Protein AF-A0A7V6WG99-F1 (afdb_monomer)

Foldseek 3Di:
DVLVVLLQVLLCVLPVDGDDDDDDPDDDPCCCCVVPVVHDDDDDAFDDPVLVPDPPRDTDPVRRVSSVSSVVSSVCVVVVVD

Mean predicted aligned error: 3.23 Å

Nearest PDB structures (foldseek):
  4q7a-assembly1_A  TM=8.985E-01  e=1.735E-01  Sphaerobacter thermophilus DSM 20745
  3pfo-assembly1_B  TM=9.042E-01  e=3.707E-01  Rhodopseudomonas palustris CGA009

Structure (mmCIF, N/CA/C/O backbone):
data_AF-A0A7V6WG99-F1
#
_entry.id   AF-A0A7V6WG99-F1
#
loop_
_atom_site.group_PDB
_atom_site.id
_atom_site.type_symbol
_atom_site.label_atom_id
_atom_site.label_alt_id
_atom_site.label_comp_id
_atom_site.label_asym_id
_atom_site.label_entity_id
_atom_site.label_seq_id
_atom_site.pdbx_PDB_ins_code
_atom_site.Cartn_x
_atom_site.Cartn_y
_atom_site.Cartn_z
_atom_site.occupancy
_atom_site.B_iso_or_equiv
_atom_site.auth_seq_id
_atom_site.auth_comp_id
_atom_site.auth_asym_id
_atom_site.auth_atom_id
_atom_site.pdbx_PDB_model_num
ATOM 1 N N . SER A 1 1 ? -13.390 9.414 -2.420 1.00 90.12 1 SER A N 1
ATOM 2 C CA . SER A 1 1 ? -14.031 8.153 -1.993 1.00 90.12 1 SER A CA 1
ATOM 3 C C . SER A 1 1 ? -13.756 7.923 -0.508 1.00 90.12 1 SER A C 1
ATOM 5 O O . SER A 1 1 ? -12.653 8.273 -0.096 1.00 90.12 1 SER A O 1
ATOM 7 N N . PRO A 1 2 ? -14.699 7.400 0.304 1.00 94.75 2 PRO A N 1
ATOM 8 C CA . PRO A 1 2 ? -14.465 7.130 1.726 1.00 94.75 2 PRO A CA 1
ATOM 9 C C . PRO A 1 2 ? -13.233 6.249 1.985 1.00 94.75 2 PRO A C 1
ATOM 11 O O . PRO A 1 2 ? -12.395 6.641 2.788 1.00 94.75 2 PRO A O 1
ATOM 14 N N . ILE A 1 3 ? -13.036 5.167 1.217 1.00 96.06 3 ILE A N 1
ATOM 15 C CA . ILE A 1 3 ? -11.864 4.283 1.380 1.00 96.06 3 ILE A CA 1
ATOM 16 C C . ILE A 1 3 ? -10.532 5.012 1.132 1.00 96.06 3 ILE A C 1
ATOM 18 O O . ILE A 1 3 ? -9.554 4.771 1.830 1.00 96.06 3 ILE A O 1
ATOM 22 N N . VAL A 1 4 ? -10.502 5.980 0.204 1.00 97.25 4 VAL A N 1
ATOM 23 C CA . VAL A 1 4 ? -9.311 6.815 -0.046 1.00 97.25 4 VAL A CA 1
ATOM 24 C C . VAL A 1 4 ? -8.996 7.693 1.167 1.00 97.25 4 VAL A C 1
ATOM 26 O O . VAL A 1 4 ? -7.828 7.853 1.505 1.00 97.25 4 VAL A O 1
ATOM 29 N N . LYS A 1 5 ? -10.015 8.242 1.844 1.00 97.31 5 LYS A N 1
ATOM 30 C CA . LYS A 1 5 ? -9.821 9.073 3.044 1.00 97.31 5 LYS A CA 1
ATOM 31 C C . LYS A 1 5 ? -9.302 8.244 4.220 1.00 97.31 5 LYS A C 1
ATOM 33 O O . LYS A 1 5 ? -8.336 8.659 4.851 1.00 97.31 5 LYS A O 1
ATOM 38 N N . THR A 1 6 ? -9.902 7.077 4.474 1.00 97.56 6 THR A N 1
ATOM 39 C CA . THR A 1 6 ? -9.459 6.151 5.530 1.00 97.56 6 THR A CA 1
ATOM 40 C C . THR A 1 6 ? -8.014 5.722 5.303 1.00 97.56 6 THR A C 1
ATOM 42 O O . THR A 1 6 ? -7.190 5.841 6.205 1.00 97.56 6 THR A O 1
ATOM 45 N N . LEU A 1 7 ? -7.677 5.304 4.080 1.00 98.31 7 LEU A N 1
ATOM 46 C CA . LEU A 1 7 ? -6.310 4.924 3.737 1.00 98.31 7 LEU 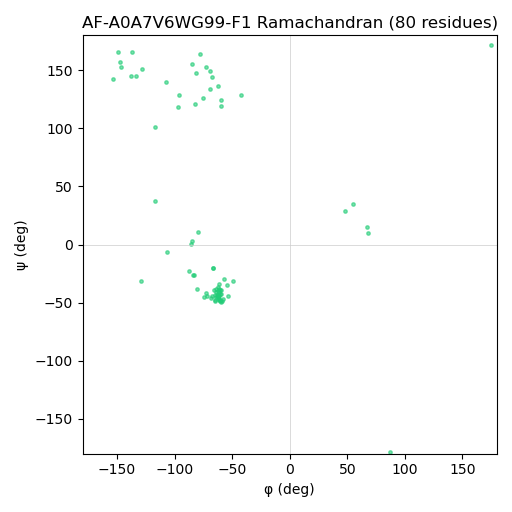A CA 1
ATOM 47 C C . LEU A 1 7 ? -5.329 6.097 3.880 1.00 98.31 7 LEU A C 1
ATOM 49 O O . LEU A 1 7 ? -4.247 5.914 4.425 1.00 98.31 7 LEU A O 1
ATOM 53 N N . SER A 1 8 ? -5.699 7.298 3.416 1.00 98.38 8 SER A N 1
ATOM 54 C CA . SER A 1 8 ? -4.802 8.462 3.464 1.00 98.38 8 SER A CA 1
ATOM 55 C C . SER A 1 8 ? -4.466 8.863 4.895 1.00 98.38 8 SER A C 1
ATOM 57 O O . SER A 1 8 ? -3.311 9.142 5.187 1.00 98.38 8 SER A O 1
ATOM 59 N N . ARG A 1 9 ? -5.444 8.828 5.809 1.00 98.19 9 ARG A N 1
ATOM 60 C CA . ARG A 1 9 ? -5.178 9.117 7.220 1.00 98.19 9 ARG A CA 1
ATOM 61 C C . ARG A 1 9 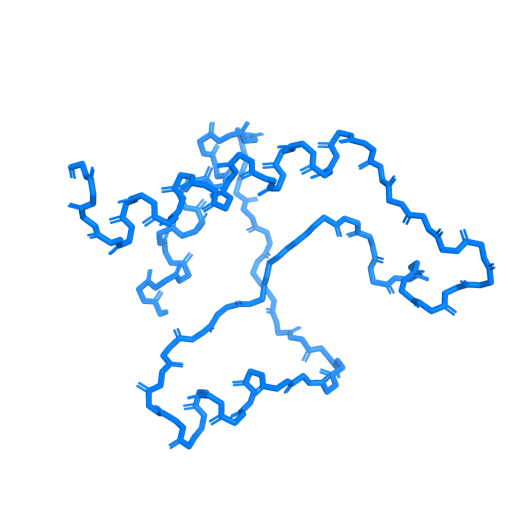? -4.252 8.074 7.851 1.00 98.19 9 ARG A C 1
ATOM 63 O O . ARG A 1 9 ? -3.261 8.467 8.452 1.00 98.19 9 ARG A O 1
ATOM 70 N N . ASN A 1 10 ? -4.517 6.779 7.652 1.00 98.31 10 ASN A N 1
ATOM 71 C CA . ASN A 1 10 ? -3.645 5.714 8.170 1.00 98.31 10 ASN A CA 1
ATOM 72 C C . ASN A 1 10 ? -2.227 5.787 7.567 1.00 98.31 10 ASN A C 1
ATOM 74 O O . ASN A 1 10 ? -1.239 5.573 8.261 1.00 98.31 10 ASN A O 1
ATOM 78 N N . PHE A 1 11 ? -2.099 6.160 6.290 1.00 98.62 11 PHE A N 1
ATOM 79 C CA . PHE A 1 11 ? -0.803 6.438 5.668 1.00 98.62 11 PHE A CA 1
ATOM 80 C C . PHE A 1 11 ? -0.065 7.579 6.382 1.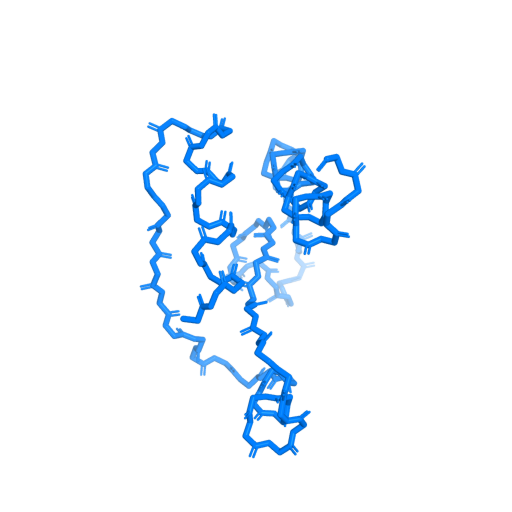00 98.62 11 PHE A C 1
ATOM 82 O O . PHE A 1 11 ? 1.103 7.421 6.742 1.00 98.62 11 PHE A O 1
ATOM 89 N N . THR A 1 12 ? -0.741 8.708 6.608 1.00 98.44 12 THR A N 1
ATOM 90 C CA . THR A 1 12 ? -0.158 9.877 7.279 1.00 98.44 12 THR A CA 1
ATOM 91 C C . THR A 1 12 ? 0.221 9.567 8.727 1.00 98.44 12 THR A C 1
ATOM 93 O O . THR A 1 12 ? 1.288 9.986 9.171 1.00 98.44 12 THR A O 1
ATOM 96 N N . GLU A 1 13 ? -0.585 8.785 9.448 1.00 98.00 13 GLU A N 1
ATOM 97 C CA . GLU A 1 13 ? -0.280 8.335 10.813 1.00 98.00 13 GLU A CA 1
ATOM 98 C C . GLU A 1 13 ? 0.994 7.474 10.875 1.00 98.00 13 GLU A C 1
ATOM 100 O O . GLU A 1 13 ? 1.805 7.642 11.785 1.00 98.00 13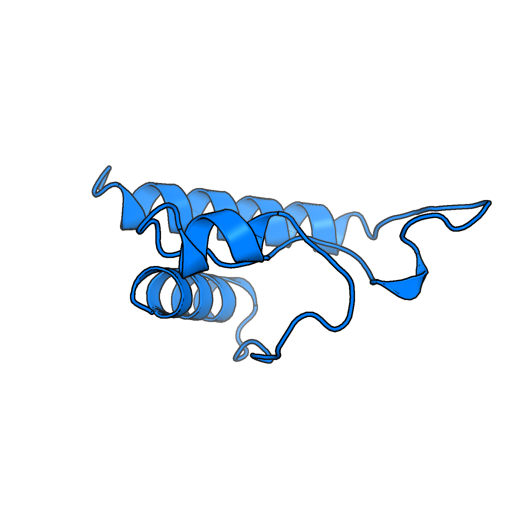 GLU A O 1
ATOM 105 N N . VAL A 1 14 ? 1.210 6.585 9.898 1.00 97.50 14 VAL A N 1
ATOM 106 C CA . VAL A 1 14 ? 2.379 5.686 9.878 1.00 97.50 14 VAL A CA 1
ATOM 107 C C . VAL A 1 14 ? 3.645 6.372 9.363 1.00 97.50 14 VAL A C 1
ATOM 109 O O . VAL A 1 14 ? 4.733 6.104 9.872 1.00 97.50 14 VAL A O 1
ATOM 112 N N . LEU A 1 15 ? 3.533 7.235 8.350 1.00 97.44 15 LEU A N 1
ATOM 113 C CA . LEU A 1 15 ? 4.692 7.807 7.650 1.00 97.44 15 LEU A CA 1
ATOM 114 C C . LEU A 1 15 ? 4.972 9.277 7.981 1.00 97.44 15 LEU A C 1
ATOM 116 O O . LEU A 1 15 ? 5.982 9.813 7.527 1.00 97.44 15 LEU A O 1
ATOM 120 N N . GLY A 1 16 ? 4.098 9.944 8.740 1.00 98.06 16 GLY A N 1
ATOM 121 C CA . GLY A 1 16 ? 4.264 11.342 9.153 1.00 98.06 16 GLY A CA 1
ATOM 122 C C . GLY A 1 16 ? 4.176 12.358 8.010 1.00 98.06 16 GLY A C 1
ATOM 123 O O . GLY A 1 16 ? 4.596 13.503 8.168 1.00 98.06 16 GLY A O 1
ATOM 124 N N . ARG A 1 17 ? 3.664 11.950 6.845 1.00 97.94 17 ARG A N 1
ATOM 125 C CA . ARG A 1 17 ? 3.499 12.794 5.656 1.00 97.94 17 ARG A CA 1
ATOM 126 C C . ARG A 1 17 ? 2.263 12.386 4.871 1.00 97.94 17 ARG A C 1
ATOM 128 O O . ARG A 1 17 ? 1.901 11.214 4.865 1.00 97.94 17 ARG A O 1
ATOM 135 N N . GLU A 1 18 ? 1.688 13.336 4.145 1.00 97.75 18 GLU A N 1
ATOM 136 C CA . GLU A 1 18 ? 0.540 13.069 3.278 1.00 97.75 18 GLU A CA 1
ATOM 137 C C . GLU A 1 18 ? 0.914 12.168 2.083 1.00 97.75 18 GLU A C 1
ATOM 139 O O . GLU A 1 18 ? 2.025 12.279 1.537 1.00 97.75 18 GLU A O 1
ATOM 144 N N . PRO A 1 19 ? 0.006 11.273 1.645 1.00 97.12 19 PRO A N 1
ATOM 145 C CA . PRO A 1 19 ? 0.204 10.486 0.438 1.00 97.12 19 PRO A CA 1
ATOM 146 C C . PRO A 1 19 ? 0.042 11.348 -0.816 1.00 97.12 19 PRO A C 1
ATOM 148 O O . PRO A 1 19 ? -0.724 12.311 -0.859 1.00 97.12 19 PRO A O 1
ATOM 151 N N . ILE A 1 20 ? 0.712 10.939 -1.892 1.00 95.69 20 ILE A N 1
ATOM 152 C CA . ILE A 1 20 ? 0.431 11.468 -3.227 1.00 95.69 20 ILE A CA 1
ATOM 153 C C . ILE A 1 20 ? -0.777 10.709 -3.775 1.00 95.69 20 ILE A C 1
ATOM 155 O O . ILE A 1 20 ? -0.736 9.488 -3.910 1.00 95.69 20 ILE A O 1
ATOM 159 N N . ILE A 1 21 ? -1.848 11.432 -4.100 1.00 95.50 21 ILE A N 1
ATOM 160 C CA . ILE A 1 21 ? -3.044 10.857 -4.721 1.00 95.50 21 ILE A CA 1
ATOM 161 C C . ILE A 1 21 ? -2.956 11.079 -6.229 1.00 95.50 21 ILE A C 1
ATOM 163 O O . ILE A 1 21 ? -2.944 12.217 -6.696 1.00 95.50 21 ILE A O 1
ATOM 167 N N . SER A 1 22 ? -2.926 9.990 -6.990 1.00 93.00 22 SER A N 1
ATOM 168 C CA . SER A 1 22 ? -2.878 10.016 -8.451 1.00 93.00 22 SER A CA 1
ATOM 169 C C . SER A 1 22 ? -3.820 8.981 -9.067 1.00 93.00 22 SER A C 1
ATOM 171 O O . SER A 1 22 ? -4.339 8.086 -8.394 1.00 93.00 22 SER A O 1
ATOM 173 N N . GLY A 1 23 ? -4.069 9.124 -10.370 1.00 89.56 23 GLY A N 1
ATOM 174 C CA . GLY A 1 23 ? -4.693 8.081 -11.177 1.00 89.56 23 GLY A CA 1
ATOM 175 C C . GLY A 1 23 ? -3.664 7.034 -11.607 1.00 89.56 23 GLY A C 1
ATOM 176 O O . GLY A 1 23 ? -2.502 7.352 -11.845 1.00 89.56 23 GLY A O 1
ATOM 177 N N . ARG A 1 24 ? -4.097 5.778 -11.737 1.00 82.88 24 ARG A N 1
ATOM 178 C CA . ARG A 1 24 ? -3.289 4.706 -12.333 1.00 82.88 24 ARG A CA 1
ATOM 179 C C . ARG A 1 24 ? -3.264 4.890 -13.856 1.00 82.88 24 ARG A C 1
ATOM 181 O O . ARG A 1 24 ? -4.324 4.921 -14.472 1.00 82.88 24 ARG A O 1
ATOM 188 N N . GLU A 1 25 ? -2.074 4.950 -14.450 1.00 81.31 25 GLU A N 1
ATOM 189 C CA . GLU A 1 25 ? -1.907 5.044 -15.914 1.00 81.31 25 GLU A CA 1
ATOM 190 C C . GLU A 1 25 ? -1.976 3.676 -16.618 1.00 81.31 25 GLU A C 1
ATOM 192 O O . GLU A 1 25 ? -2.370 3.582 -17.777 1.00 81.31 25 GLU A O 1
ATOM 197 N N . GLY A 1 26 ? -1.643 2.590 -15.912 1.00 82.62 26 GLY A N 1
ATOM 198 C CA . GLY A 1 26 ? -1.787 1.220 -16.414 1.00 82.62 26 GLY A CA 1
ATOM 199 C C . GLY A 1 26 ? -3.189 0.636 -16.206 1.00 82.62 26 GLY A C 1
ATOM 200 O O . GLY A 1 26 ? -3.899 0.997 -15.266 1.00 82.62 26 GLY A O 1
ATOM 201 N N . ALA A 1 27 ? -3.571 -0.341 -17.031 1.00 89.69 27 ALA A N 1
ATOM 202 C CA . ALA A 1 27 ? -4.810 -1.084 -16.822 1.00 89.69 27 ALA A CA 1
ATOM 203 C C . ALA A 1 27 ? -4.779 -1.843 -15.482 1.00 89.69 27 ALA A C 1
ATOM 205 O O . ALA A 1 27 ? -3.782 -2.470 -15.126 1.00 89.69 27 ALA A O 1
ATOM 206 N N . ALA A 1 28 ? -5.886 -1.783 -14.744 1.00 92.56 28 ALA A N 1
ATOM 207 C CA . ALA A 1 28 ? -6.094 -2.536 -13.514 1.00 92.56 28 ALA A CA 1
ATOM 208 C C . ALA A 1 28 ? -7.577 -2.904 -13.366 1.00 92.56 28 ALA A C 1
ATOM 210 O O . ALA A 1 28 ? -8.458 -2.241 -13.931 1.00 92.56 28 ALA A O 1
ATOM 211 N N . ASP A 1 29 ? -7.855 -3.949 -12.589 1.00 94.62 29 ASP A N 1
ATOM 212 C CA . ASP A 1 29 ? -9.211 -4.481 -12.389 1.00 94.62 29 ASP A CA 1
ATOM 213 C C . ASP A 1 29 ? -10.123 -3.511 -11.637 1.00 94.62 29 ASP A C 1
ATOM 215 O O . ASP A 1 29 ? -11.345 -3.545 -11.783 1.00 94.62 29 ASP A O 1
ATOM 219 N N . ILE A 1 30 ? -9.518 -2.563 -10.917 1.00 94.31 30 ILE A N 1
ATOM 220 C CA . ILE A 1 30 ? -10.199 -1.483 -10.207 1.00 94.31 30 ILE A CA 1
ATOM 221 C C . ILE A 1 30 ? -11.217 -0.733 -11.080 1.00 94.31 30 ILE A C 1
ATOM 223 O O . ILE A 1 30 ? -12.240 -0.275 -10.570 1.00 94.31 30 ILE A O 1
ATOM 227 N N . ARG A 1 31 ? -10.973 -0.625 -12.397 1.00 93.62 31 ARG A N 1
ATOM 228 C CA . ARG A 1 31 ? -11.907 0.031 -13.322 1.00 93.62 31 ARG A CA 1
ATOM 229 C C . ARG A 1 31 ? -13.260 -0.675 -13.335 1.00 93.62 31 ARG A C 1
ATOM 231 O O . ARG A 1 31 ? -14.286 -0.013 -13.332 1.00 93.62 31 ARG A O 1
ATOM 238 N N . PHE A 1 32 ? -13.275 -2.006 -13.278 1.00 96.38 32 PHE A N 1
ATOM 239 C CA . PHE A 1 32 ? -14.516 -2.770 -13.269 1.00 96.38 32 PHE A CA 1
ATOM 240 C C . PHE A 1 32 ? -15.238 -2.635 -11.932 1.00 96.38 32 PHE A C 1
ATOM 242 O O . PHE A 1 32 ? -16.446 -2.418 -11.913 1.00 96.38 32 PHE A O 1
ATOM 249 N N . LEU A 1 33 ? -14.500 -2.684 -10.821 1.00 95.94 33 LEU A N 1
ATOM 250 C CA . LEU A 1 33 ? -15.072 -2.532 -9.481 1.00 95.94 33 LEU A CA 1
ATOM 251 C C . LEU A 1 33 ? -15.722 -1.156 -9.289 1.00 95.94 33 LEU A C 1
ATOM 253 O O . LEU A 1 33 ? -16.858 -1.069 -8.820 1.00 95.94 33 LEU A O 1
ATOM 257 N N . ASN A 1 34 ? -15.039 -0.094 -9.724 1.00 93.50 34 ASN A N 1
ATOM 258 C CA . ASN A 1 34 ? -15.548 1.270 -9.621 1.00 93.50 34 ASN A CA 1
ATOM 259 C C . ASN A 1 34 ? -16.659 1.566 -10.644 1.00 93.50 34 ASN A C 1
ATOM 261 O O . ASN A 1 34 ? -17.668 2.159 -10.274 1.00 93.50 34 ASN A O 1
ATOM 265 N N . SER A 1 35 ? -16.499 1.183 -11.918 1.00 93.69 35 SER A N 1
ATOM 266 C CA . SER A 1 35 ? -17.448 1.552 -12.984 1.00 93.69 35 SER A CA 1
ATOM 267 C C . SER A 1 35 ? -18.666 0.634 -13.083 1.00 93.69 35 SER A C 1
ATOM 269 O O . SER A 1 35 ? -19.709 1.073 -13.561 1.00 93.69 35 SER A O 1
ATOM 271 N N . HIS A 1 36 ? -18.552 -0.624 -12.652 1.00 96.56 36 HIS A N 1
ATOM 272 C CA . HIS A 1 36 ? -19.605 -1.630 -12.831 1.00 96.56 36 HIS A CA 1
ATOM 273 C C . HIS A 1 36 ? -19.975 -2.367 -11.540 1.00 96.56 36 HIS A C 1
ATOM 275 O O . HIS A 1 36 ? -21.129 -2.744 -11.373 1.00 96.56 36 HIS A O 1
ATOM 281 N N . GLY A 1 37 ? -19.031 -2.555 -10.616 1.00 95.94 37 GLY A N 1
ATOM 282 C CA . GLY A 1 37 ? -19.241 -3.318 -9.382 1.00 95.94 37 GLY A CA 1
ATOM 283 C C . GLY A 1 37 ? -19.824 -2.528 -8.209 1.00 95.94 37 GLY A C 1
ATOM 284 O O . GLY A 1 37 ? -19.960 -3.096 -7.130 1.00 95.94 37 GLY A O 1
ATOM 285 N N . GLN A 1 38 ? -20.102 -1.227 -8.374 1.00 94.00 38 GLN A N 1
ATOM 286 C CA . GLN A 1 38 ? -20.563 -0.325 -7.301 1.00 94.00 38 GLN A CA 1
ATOM 287 C C . GLN A 1 38 ? -19.719 -0.423 -6.016 1.00 94.00 38 GLN A C 1
ATOM 289 O O . GLN A 1 38 ? -20.205 -0.182 -4.914 1.00 94.00 38 GLN A O 1
ATOM 294 N N . THR A 1 39 ? -18.441 -0.778 -6.159 1.00 95.12 39 THR A N 1
ATOM 295 C CA . THR A 1 39 ? -17.544 -1.072 -5.044 1.00 95.12 39 THR A CA 1
ATOM 296 C C . THR A 1 39 ? -16.416 -0.047 -5.062 1.00 95.12 39 THR A C 1
ATOM 298 O O . THR A 1 39 ? -15.491 -0.170 -5.874 1.00 95.12 39 THR A O 1
ATOM 301 N N . PRO A 1 40 ? -16.469 0.989 -4.200 1.00 93.00 40 PRO A N 1
ATOM 302 C CA . PRO A 1 40 ? -15.418 1.991 -4.130 1.00 93.00 40 PRO A CA 1
ATOM 303 C C . PRO A 1 40 ? -14.083 1.334 -3.786 1.00 93.00 40 PRO A C 1
ATOM 305 O O . PRO A 1 40 ? -13.930 0.748 -2.720 1.00 93.00 40 PRO A O 1
ATOM 308 N N . THR A 1 41 ? -13.113 1.455 -4.683 1.00 95.12 41 THR A N 1
ATOM 309 C CA . THR A 1 41 ? -11.828 0.758 -4.571 1.00 95.12 41 THR A CA 1
ATOM 310 C C . THR A 1 41 ? -10.672 1.751 -4.712 1.00 95.12 41 THR A C 1
ATOM 312 O O . THR A 1 41 ? -10.807 2.781 -5.377 1.00 95.12 41 THR A O 1
ATOM 315 N N . VAL A 1 42 ? -9.533 1.451 -4.084 1.00 96.25 42 VAL A N 1
ATOM 316 C CA . VAL A 1 42 ? -8.269 2.197 -4.180 1.00 96.25 42 VAL 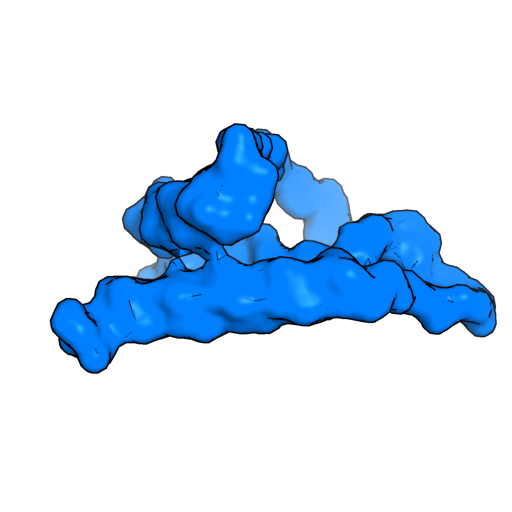A CA 1
ATOM 317 C C . VAL A 1 42 ? -7.118 1.213 -4.406 1.00 96.25 42 VAL A C 1
ATOM 319 O O . VAL A 1 42 ? -7.166 0.095 -3.902 1.00 96.25 42 VAL A O 1
ATOM 322 N N . ILE A 1 43 ? -6.103 1.610 -5.180 1.00 95.69 43 ILE A N 1
ATOM 323 C CA . ILE A 1 43 ? -4.859 0.841 -5.330 1.00 95.69 43 ILE A CA 1
ATOM 324 C C . ILE A 1 43 ? -3.832 1.409 -4.358 1.00 95.69 43 ILE A C 1
ATOM 326 O O . ILE A 1 43 ? -3.582 2.613 -4.361 1.00 95.69 43 ILE A O 1
ATOM 330 N N . PHE A 1 44 ? -3.232 0.535 -3.559 1.00 96.31 44 PHE A N 1
ATOM 331 C CA . PHE A 1 44 ? -2.164 0.871 -2.630 1.00 96.31 44 PHE A CA 1
ATOM 332 C C . PHE A 1 44 ? -1.287 -0.354 -2.379 1.00 96.31 44 PHE A C 1
ATOM 334 O O . PHE A 1 44 ? -1.796 -1.471 -2.300 1.00 96.31 44 PHE A O 1
ATOM 341 N N . GLY A 1 45 ? 0.019 -0.145 -2.253 1.00 95.56 45 GLY A N 1
ATOM 342 C CA . GLY A 1 45 ? 0.978 -1.207 -1.989 1.00 95.56 45 GLY A CA 1
ATOM 343 C C . GLY A 1 45 ? 2.420 -0.698 -2.015 1.00 95.56 45 GLY A C 1
ATOM 344 O O . GLY A 1 45 ? 2.651 0.460 -2.370 1.00 95.56 45 GLY A O 1
ATOM 345 N N . PRO A 1 46 ? 3.376 -1.553 -1.623 1.00 96.75 46 PRO A N 1
ATOM 346 C CA . PRO A 1 46 ? 4.787 -1.204 -1.560 1.00 96.75 46 PRO A CA 1
ATOM 347 C C . PRO A 1 46 ? 5.455 -1.215 -2.938 1.00 96.75 46 PRO A C 1
ATOM 349 O O . PRO A 1 46 ? 4.977 -1.857 -3.874 1.00 96.75 46 PRO A O 1
ATOM 352 N N . GLY A 1 47 ? 6.630 -0.590 -3.013 1.00 92.88 4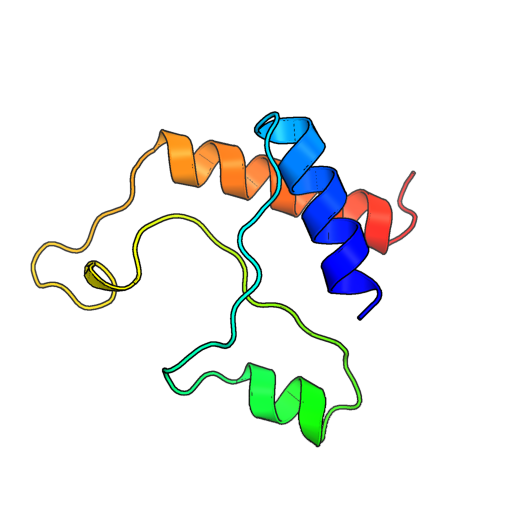7 GLY A N 1
ATOM 353 C CA . GLY A 1 47 ? 7.505 -0.658 -4.178 1.00 92.88 47 GLY A CA 1
ATOM 354 C C . GLY A 1 47 ? 7.205 0.378 -5.257 1.00 92.88 47 GLY A C 1
ATOM 355 O O . GLY A 1 47 ? 6.340 1.245 -5.127 1.00 92.88 47 GLY A O 1
ATOM 356 N N . MET A 1 48 ? 7.984 0.297 -6.332 1.00 91.69 48 MET A N 1
ATOM 357 C CA . MET A 1 48 ? 7.941 1.236 -7.450 1.00 91.69 48 MET A CA 1
ATOM 358 C C . MET A 1 48 ? 7.299 0.572 -8.664 1.00 91.69 48 MET A C 1
ATOM 360 O O . MET A 1 48 ? 7.614 -0.573 -8.983 1.00 91.69 48 MET A O 1
ATOM 364 N N . THR A 1 49 ? 6.463 1.313 -9.395 1.00 89.75 49 THR A N 1
ATOM 365 C CA . THR A 1 49 ? 5.829 0.822 -10.633 1.00 89.75 49 THR A CA 1
ATOM 366 C C . THR A 1 49 ? 6.853 0.309 -11.647 1.00 89.75 49 THR A C 1
ATOM 368 O O . THR A 1 49 ? 6.585 -0.663 -12.338 1.00 89.75 49 THR A O 1
ATOM 371 N N . GLU A 1 50 ? 8.034 0.926 -11.707 1.00 91.75 50 GLU A N 1
ATOM 372 C CA . GLU A 1 50 ? 9.125 0.555 -12.618 1.00 91.75 50 GLU A CA 1
ATOM 373 C C . GLU A 1 50 ? 9.745 -0.820 -12.316 1.00 91.75 50 GLU A C 1
ATOM 375 O O . GLU A 1 50 ? 10.391 -1.393 -13.189 1.00 91.75 50 GLU A O 1
ATOM 380 N N . GLN A 1 51 ? 9.567 -1.352 -11.098 1.00 95.62 51 GLN A N 1
ATOM 381 C CA . GLN A 1 51 ? 10.076 -2.677 -10.723 1.00 95.62 51 GLN A CA 1
ATOM 382 C C . GLN A 1 51 ? 9.106 -3.808 -11.066 1.00 95.62 51 GLN A C 1
ATOM 384 O O . GLN A 1 51 ? 9.540 -4.944 -11.242 1.00 95.62 51 GLN A O 1
ATOM 389 N N . MET A 1 52 ? 7.812 -3.511 -11.202 1.00 92.38 52 MET A N 1
ATOM 390 C CA . MET A 1 52 ? 6.813 -4.488 -11.633 1.00 92.38 52 MET A CA 1
ATOM 391 C C . MET A 1 52 ? 7.188 -5.017 -13.027 1.00 92.38 52 MET A C 1
ATOM 393 O O . MET A 1 52 ? 7.323 -4.229 -13.962 1.00 92.38 52 MET A O 1
ATOM 397 N N . HIS A 1 53 ? 7.326 -6.340 -13.172 1.00 94.62 53 HIS A N 1
ATOM 398 C CA . HIS A 1 53 ? 7.759 -7.018 -14.406 1.00 94.62 53 HIS A CA 1
ATOM 399 C C . HIS A 1 53 ? 9.222 -6.793 -14.827 1.00 94.62 53 HIS A C 1
ATOM 401 O O . HIS A 1 53 ? 9.602 -7.191 -15.932 1.00 94.62 53 HIS A O 1
ATOM 407 N N . ALA A 1 54 ? 10.062 -6.182 -13.990 1.00 96.94 54 ALA A N 1
ATOM 408 C CA . ALA A 1 54 ? 11.490 -6.089 -14.275 1.00 96.94 54 ALA A CA 1
ATOM 409 C C . ALA A 1 54 ? 12.160 -7.474 -14.177 1.00 96.94 54 ALA A C 1
ATOM 411 O O . ALA A 1 54 ? 11.776 -8.315 -13.367 1.00 96.94 54 ALA A O 1
ATOM 412 N N . ASN A 1 55 ? 13.222 -7.711 -14.957 1.00 97.62 55 ASN A N 1
ATOM 413 C CA . ASN A 1 55 ? 13.954 -8.991 -14.932 1.00 97.62 55 ASN A CA 1
ATOM 414 C C . ASN A 1 55 ? 14.496 -9.351 -13.537 1.00 97.62 55 ASN A C 1
ATOM 416 O O . ASN A 1 55 ? 14.657 -10.523 -13.210 1.00 97.62 55 ASN A O 1
ATOM 420 N N . ASN A 1 56 ? 14.811 -8.334 -12.738 1.00 9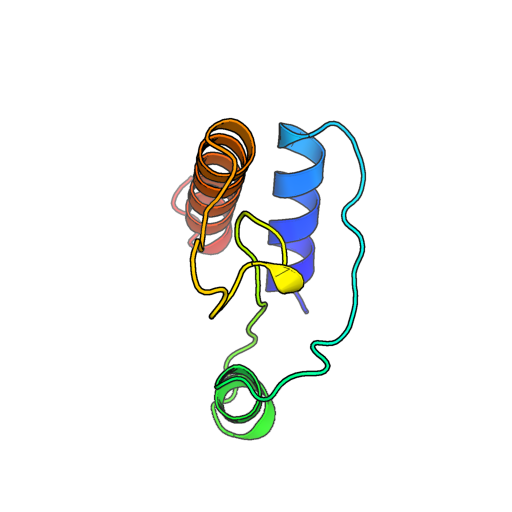6.50 56 ASN A N 1
ATOM 421 C CA . ASN A 1 56 ? 15.301 -8.433 -11.371 1.00 96.50 56 ASN A CA 1
ATOM 422 C C . ASN A 1 56 ? 14.324 -7.787 -10.377 1.00 96.50 56 ASN A C 1
ATOM 424 O O . ASN A 1 56 ? 14.776 -7.135 -9.442 1.00 96.50 56 ASN A O 1
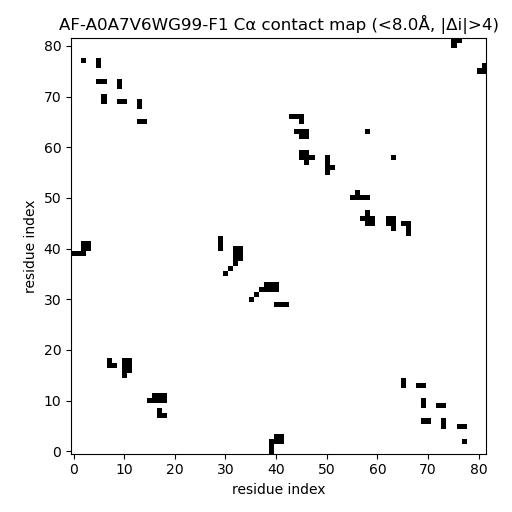ATOM 428 N N . GLU A 1 57 ? 13.015 -7.930 -10.607 1.00 97.94 57 GLU A N 1
ATOM 429 C CA . GLU A 1 57 ? 11.940 -7.380 -9.772 1.00 97.94 57 GLU A CA 1
ATOM 430 C C . GLU A 1 57 ? 12.210 -7.539 -8.266 1.00 97.94 57 GLU A C 1
ATOM 432 O O . GLU A 1 57 ? 12.525 -8.623 -7.768 1.00 97.94 57 GLU A O 1
ATOM 437 N N . TRP A 1 58 ? 12.094 -6.427 -7.538 1.00 97.19 58 TRP A N 1
ATOM 438 C CA . TRP A 1 58 ? 12.346 -6.354 -6.103 1.00 97.19 58 TRP A CA 1
ATOM 439 C C . TRP A 1 58 ? 11.465 -5.292 -5.439 1.00 97.19 58 TRP A C 1
ATOM 441 O O . TRP A 1 58 ? 10.881 -4.424 -6.087 1.00 97.19 58 TRP A O 1
ATOM 451 N N . VAL A 1 59 ? 11.403 -5.350 -4.110 1.00 97.88 59 VAL A N 1
ATOM 452 C CA . VAL A 1 59 ? 10.726 -4.364 -3.265 1.00 97.88 59 VAL A CA 1
ATOM 453 C C . VAL A 1 59 ? 11.585 -4.069 -2.039 1.00 97.88 59 VAL A C 1
ATOM 455 O O . VAL A 1 59 ? 12.279 -4.957 -1.540 1.00 97.88 59 VAL A O 1
ATOM 458 N N . ASN A 1 60 ? 11.572 -2.826 -1.552 1.00 97.88 60 ASN A N 1
ATOM 459 C CA . ASN A 1 60 ? 12.248 -2.492 -0.303 1.00 97.88 60 ASN A CA 1
ATOM 460 C C . ASN A 1 60 ? 11.507 -3.154 0.873 1.00 97.88 60 ASN A C 1
ATOM 462 O O . ASN A 1 60 ? 10.281 -3.075 0.970 1.00 97.88 60 ASN A O 1
ATOM 466 N N . ILE A 1 61 ? 12.251 -3.794 1.776 1.00 98.06 61 ILE A N 1
ATOM 467 C CA . ILE A 1 61 ? 11.692 -4.433 2.973 1.00 98.06 61 ILE A CA 1
ATOM 468 C C . ILE A 1 61 ? 10.957 -3.406 3.842 1.00 98.06 61 ILE A C 1
ATOM 470 O O . ILE A 1 61 ? 9.879 -3.707 4.352 1.00 98.06 61 ILE A O 1
ATOM 474 N N . ASP A 1 62 ? 11.482 -2.188 3.965 1.00 97.75 62 ASP A N 1
ATOM 475 C CA . ASP A 1 62 ? 10.825 -1.137 4.739 1.00 97.75 62 ASP A CA 1
ATOM 476 C C . ASP A 1 62 ? 9.492 -0.734 4.101 1.00 97.75 62 ASP A C 1
ATOM 478 O O . ASP A 1 62 ? 8.483 -0.663 4.802 1.00 97.75 62 ASP A O 1
ATOM 482 N N . ASP A 1 63 ? 9.438 -0.573 2.775 1.00 97.12 63 ASP A N 1
ATOM 483 C CA . ASP A 1 63 ? 8.189 -0.261 2.068 1.00 97.12 63 ASP A CA 1
ATOM 484 C C . ASP A 1 63 ? 7.144 -1.356 2.286 1.00 97.12 63 ASP A C 1
ATOM 486 O O . ASP A 1 63 ? 5.973 -1.055 2.540 1.00 97.12 63 ASP A O 1
ATOM 490 N N . LEU A 1 64 ? 7.562 -2.626 2.226 1.00 98.12 64 LEU A N 1
ATOM 491 C CA . LEU A 1 64 ? 6.699 -3.774 2.492 1.00 98.12 64 LEU A CA 1
ATOM 492 C C . LEU A 1 64 ? 6.141 -3.728 3.920 1.00 98.12 64 LEU A C 1
ATOM 494 O O . LEU A 1 64 ? 4.931 -3.873 4.114 1.00 98.12 64 LEU A O 1
ATOM 498 N N . LEU A 1 65 ? 6.999 -3.495 4.916 1.00 98.50 65 LEU A N 1
ATOM 499 C CA . LEU A 1 65 ? 6.600 -3.429 6.322 1.00 98.50 65 LEU A CA 1
ATOM 500 C C . LEU A 1 65 ? 5.651 -2.256 6.594 1.00 98.50 65 LEU A C 1
ATOM 502 O O . LEU A 1 65 ? 4.627 -2.448 7.253 1.00 98.50 65 LEU A O 1
ATOM 506 N N . GLN A 1 66 ? 5.940 -1.062 6.070 1.00 98.31 66 GLN A N 1
ATOM 507 C CA . GLN A 1 66 ? 5.067 0.100 6.258 1.00 98.31 66 GLN A CA 1
ATOM 508 C C . GLN A 1 66 ? 3.733 -0.073 5.536 1.00 98.31 66 GLN A C 1
ATOM 510 O O . GLN A 1 66 ? 2.681 0.154 6.132 1.00 98.31 66 GLN A O 1
ATOM 515 N N . SER A 1 67 ? 3.746 -0.558 4.293 1.00 98.31 67 SER A N 1
ATOM 516 C CA . SER A 1 67 ? 2.513 -0.810 3.539 1.00 98.31 67 SER A CA 1
ATOM 517 C C . SER A 1 67 ? 1.635 -1.849 4.230 1.00 98.31 67 SER A C 1
ATOM 519 O O . SER A 1 67 ? 0.421 -1.677 4.293 1.00 98.31 67 SER A O 1
ATOM 521 N N . THR A 1 68 ? 2.239 -2.887 4.817 1.00 98.44 68 THR A N 1
ATOM 522 C CA . THR A 1 68 ? 1.517 -3.901 5.600 1.00 98.44 68 THR A CA 1
ATOM 523 C C . THR A 1 68 ? 0.834 -3.285 6.822 1.00 98.44 68 THR A C 1
ATOM 525 O O . THR A 1 68 ? -0.339 -3.562 7.065 1.00 98.44 68 THR A O 1
ATOM 528 N N . ARG A 1 69 ? 1.529 -2.418 7.572 1.00 98.12 69 ARG A N 1
ATOM 529 C CA . ARG A 1 69 ? 0.952 -1.716 8.735 1.00 98.12 69 ARG A CA 1
ATOM 530 C C . ARG A 1 69 ? -0.219 -0.824 8.330 1.00 98.12 69 ARG A C 1
ATOM 532 O O . ARG A 1 69 ? -1.285 -0.921 8.931 1.00 98.12 69 ARG A O 1
ATOM 539 N N . ILE A 1 70 ? -0.036 -0.027 7.278 1.00 98.56 70 ILE A N 1
ATOM 540 C CA . ILE A 1 70 ? -1.061 0.885 6.756 1.00 98.56 70 ILE A CA 1
ATOM 541 C C . ILE A 1 70 ? -2.289 0.102 6.281 1.00 98.56 70 ILE A C 1
ATOM 543 O O . ILE A 1 70 ? -3.417 0.473 6.606 1.00 98.56 70 ILE A O 1
ATOM 547 N N . LEU A 1 71 ? -2.090 -1.000 5.548 1.00 98.19 71 LEU A N 1
ATOM 548 C CA . LEU A 1 71 ? -3.182 -1.870 5.104 1.00 98.19 71 LEU A CA 1
ATOM 549 C C . LEU A 1 71 ? -3.929 -2.481 6.291 1.00 98.19 71 LEU A C 1
ATOM 551 O O . LEU A 1 71 ? -5.156 -2.429 6.317 1.00 98.19 71 LEU A O 1
ATOM 555 N N . ALA A 1 72 ? -3.213 -3.013 7.284 1.00 97.50 72 ALA A N 1
ATOM 556 C CA . ALA A 1 72 ? -3.828 -3.605 8.469 1.00 97.50 72 ALA A CA 1
ATOM 557 C C . ALA A 1 72 ? -4.677 -2.584 9.244 1.00 97.50 72 ALA A C 1
ATOM 559 O O . ALA A 1 72 ? -5.835 -2.862 9.549 1.00 97.50 72 ALA A O 1
ATOM 560 N N . GLN A 1 73 ? -4.142 -1.387 9.503 1.00 97.06 73 GLN A N 1
ATOM 561 C CA . GLN A 1 73 ? -4.882 -0.311 10.172 1.00 97.06 73 GLN A CA 1
ATOM 562 C C . GLN A 1 73 ? -6.093 0.149 9.352 1.00 97.06 73 GLN A C 1
ATOM 564 O O . GLN A 1 73 ? -7.191 0.275 9.890 1.00 97.06 73 GLN A O 1
ATOM 569 N N . THR A 1 74 ? -5.924 0.304 8.034 1.00 97.81 74 THR A N 1
ATOM 570 C CA . THR A 1 74 ? -7.018 0.679 7.127 1.00 97.81 74 THR A CA 1
ATOM 571 C C . THR A 1 74 ? -8.143 -0.352 7.154 1.00 97.81 74 THR A C 1
ATOM 573 O O . THR A 1 74 ? -9.304 0.038 7.192 1.00 97.81 74 THR A O 1
ATOM 576 N N . ILE A 1 75 ? -7.827 -1.653 7.156 1.00 96.81 75 ILE A N 1
ATOM 577 C CA . ILE A 1 75 ? -8.826 -2.731 7.228 1.00 96.81 75 ILE A CA 1
ATOM 578 C C . ILE A 1 75 ? -9.570 -2.695 8.563 1.00 96.81 75 ILE A C 1
ATOM 580 O O . ILE A 1 75 ? -10.798 -2.756 8.567 1.00 96.81 75 ILE A O 1
ATOM 584 N N . LEU A 1 76 ? -8.844 -2.596 9.682 1.00 96.31 76 LEU A N 1
ATOM 585 C CA . LEU A 1 76 ? -9.442 -2.567 11.020 1.00 96.31 76 LEU A CA 1
ATOM 586 C C . LEU A 1 76 ? -10.432 -1.414 11.162 1.00 96.31 76 LEU A C 1
ATOM 588 O O . LEU A 1 76 ? -11.560 -1.613 11.608 1.00 96.31 76 LEU A O 1
ATOM 592 N N . GLU A 1 77 ? -10.023 -0.230 10.725 1.00 95.75 77 GLU A N 1
ATOM 593 C CA . GLU A 1 77 ? -10.856 0.956 10.795 1.00 95.75 77 GLU A CA 1
ATOM 594 C C . GLU A 1 77 ? -12.022 0.923 9.798 1.00 95.75 77 GLU A C 1
ATOM 596 O O . GLU A 1 77 ? -13.154 1.249 10.149 1.00 95.75 77 GLU A O 1
ATOM 60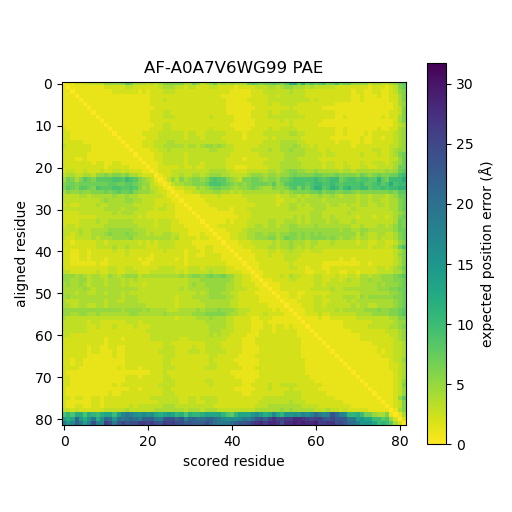1 N N . TRP A 1 78 ? -11.773 0.516 8.552 1.00 95.50 78 TRP A N 1
ATOM 602 C CA . TRP A 1 78 ? -12.809 0.454 7.521 1.00 95.50 78 TRP A CA 1
ATOM 603 C C . TRP A 1 78 ? -13.938 -0.509 7.897 1.00 95.50 78 TRP A C 1
ATOM 605 O O . TRP A 1 78 ? -15.112 -0.208 7.684 1.00 95.50 78 TRP A O 1
ATOM 615 N N . CYS A 1 79 ? -13.578 -1.656 8.471 1.00 94.50 79 CYS A N 1
ATOM 616 C CA . CYS A 1 79 ? -14.523 -2.691 8.870 1.00 94.50 79 CYS A CA 1
ATOM 617 C C . CYS A 1 79 ? -15.136 -2.465 10.258 1.00 94.50 79 CYS A C 1
ATOM 619 O O . CYS A 1 79 ? -15.913 -3.312 10.691 1.00 94.50 79 CYS A O 1
ATOM 621 N N . GLN A 1 80 ? -14.820 -1.355 10.941 1.00 81.94 80 GLN A N 1
ATOM 622 C CA . GLN A 1 80 ? -15.295 -1.068 12.303 1.00 81.94 80 GLN A CA 1
ATOM 623 C C . GLN A 1 80 ? -14.962 -2.201 13.287 1.00 81.94 80 GLN A C 1
ATOM 625 O O . GLN A 1 80 ? -15.729 -2.511 14.196 1.00 81.94 80 GLN A O 1
ATOM 630 N N . SER A 1 81 ? -13.812 -2.849 13.091 1.00 61.94 81 SER A N 1
ATOM 631 C CA . SER A 1 81 ? -13.326 -3.912 13.977 1.00 61.94 81 SER A CA 1
ATOM 632 C C . SER A 1 81 ? -12.672 -3.357 15.253 1.00 61.94 81 SER A C 1
ATOM 634 O O . SER A 1 81 ? -12.023 -4.107 15.985 1.00 61.94 81 SER A O 1
ATOM 636 N N . VAL A 1 82 ? -12.829 -2.051 15.498 1.00 49.00 82 VAL A N 1
ATOM 637 C CA . VAL A 1 82 ? -12.443 -1.296 16.696 1.00 49.00 82 VAL A CA 1
ATOM 638 C C . VAL A 1 82 ? -13.454 -0.184 16.932 1.00 49.00 82 VAL A C 1
ATOM 640 O O . VAL A 1 82 ? -13.838 0.464 15.931 1.00 49.00 82 VAL A O 1
#

Solvent-accessible surface area (backbone atoms only — not comparable to full-atom values): 5151 Å² total; per-residue (Å²): 108,72,66,54,52,51,42,40,49,35,40,23,71,74,67,76,44,81,71,87,88,78,83,80,90,65,94,61,72,60,56,50,32,51,75,71,57,80,38,89,74,80,91,83,73,54,58,54,78,84,31,64,90,38,98,78,55,66,67,54,68,65,41,45,54,52,38,50,51,32,50,52,51,28,51,39,60,73,68,57,74,110

Secondary structure (DSSP, 8-state):
-HHHHHHHHHHHHHHSSPPPP----S--THHHHHHTS--------SS-GGGTT-TT----HHHHHHHHHHHHHHHHHHTT--

Radius of gyration: 13.87 Å; Cα contacts (8 Å, |Δi|>4): 68; chains: 1; bounding box: 36×22×34 Å

Sequence (82 aa):
SPIVKTLSRNFTEVLGREPIISGREGAADIRFLNSHGQTPTVIFGPGMTEQMHANNEWVNIDDLLQSTRILAQTILEWCQSV

pLDDT: mean 94.35, std 7.26, range [49.0, 98.62]